Protein AF-A0ABD5IWY5-F1 (afdb_monomer)

Foldseek 3Di:
DDPPDDAPPDPDLVVNLVSLQVQLVVLQVVLVPDPDPVSNVVSPVSSVVSNVVSCVSVVVDPDDDPVLVVLLVVQVVVVVVPPDPDDVPDPPQDAFSPPRDNDPPWDDDPRTTHDPVNVVVVVVVVVVPDD

Sequence (131 aa):
MSNRRKWFTSQDVEGMIEELEEFATEIGNQAGNSKDIENRRFYEGMAVACKLMAMKLKRGLEYIDETFLNCVYENIKALSEEKSQHVFAREIKQRCSFCLQHKEPLVQGPFALICRDCLRFGIKVMRSRNV

pLDDT: mean 75.43, std 15.5, range [32.78, 94.25]

Solvent-accessible surface area (backbone atoms only — not comparable to full-atom values): 7782 Å² total; per-residue (Å²): 133,85,78,80,78,81,75,82,74,53,92,48,72,67,50,40,30,51,46,27,49,52,48,20,51,54,34,37,52,50,19,76,70,43,89,46,68,67,61,19,52,52,26,42,51,51,18,51,52,29,45,52,50,28,38,38,74,70,64,75,43,93,75,78,59,69,67,55,53,51,53,51,50,54,54,52,48,55,59,69,73,49,90,54,93,83,70,97,77,63,89,68,75,62,44,16,69,82,79,69,43,75,49,86,70,60,48,82,54,102,86,45,32,43,24,63,66,62,49,51,48,52,53,51,52,54,64,72,65,59,126

Mean predicted aligned error: 14.19 Å

Structure (mmCIF, N/CA/C/O backbone):
data_AF-A0ABD5IWY5-F1
#
_entry.id   AF-A0ABD5IWY5-F1
#
loop_
_atom_site.group_PDB
_atom_site.id
_atom_site.type_symbol
_atom_site.label_atom_id
_atom_site.label_alt_id
_atom_site.label_comp_id
_atom_site.label_asym_id
_atom_site.label_entity_id
_atom_site.label_seq_id
_atom_site.pdbx_PDB_ins_code
_atom_site.Cartn_x
_atom_site.Cartn_y
_atom_site.Cartn_z
_atom_site.occupancy
_atom_site.B_iso_or_equiv
_atom_site.auth_seq_id
_atom_site.auth_comp_id
_atom_site.auth_asym_id
_atom_site.auth_atom_id
_atom_site.pdbx_PDB_model_num
ATOM 1 N N . MET A 1 1 ? 11.565 17.334 28.014 1.00 32.78 1 MET A N 1
ATOM 2 C CA . MET A 1 1 ? 10.776 16.286 28.700 1.00 32.78 1 MET A CA 1
ATOM 3 C C . MET A 1 1 ? 10.062 15.478 27.628 1.00 32.78 1 MET A C 1
ATOM 5 O O . MET A 1 1 ? 9.191 16.023 26.968 1.00 32.78 1 MET A O 1
ATOM 9 N N . SER A 1 2 ? 10.495 14.242 27.365 1.00 40.97 2 SER A N 1
ATOM 10 C CA . SER A 1 2 ? 9.862 13.390 26.350 1.00 40.97 2 SER A CA 1
ATOM 11 C C . SER A 1 2 ? 8.580 12.805 26.936 1.00 40.97 2 SER A C 1
ATOM 13 O O . SER A 1 2 ? 8.645 11.855 27.714 1.00 40.97 2 SER A O 1
ATOM 15 N N . ASN A 1 3 ? 7.424 13.379 26.600 1.00 47.31 3 ASN A N 1
ATOM 16 C CA . ASN A 1 3 ? 6.145 12.725 26.864 1.00 47.31 3 ASN A CA 1
ATOM 17 C C . ASN A 1 3 ? 6.113 11.447 26.023 1.00 47.31 3 ASN A C 1
ATOM 19 O O . ASN A 1 3 ? 6.049 11.506 24.799 1.00 47.31 3 ASN A O 1
ATOM 23 N N . ARG A 1 4 ? 6.236 10.286 26.673 1.00 59.25 4 ARG A N 1
ATOM 24 C CA . ARG A 1 4 ? 6.171 8.988 26.002 1.00 59.25 4 ARG A CA 1
ATOM 25 C C . ARG A 1 4 ? 4.703 8.744 25.640 1.00 59.25 4 ARG A C 1
ATOM 27 O O . ARG A 1 4 ? 3.931 8.280 26.477 1.00 59.25 4 ARG A O 1
ATOM 34 N N . ARG A 1 5 ? 4.307 9.162 24.435 1.00 72.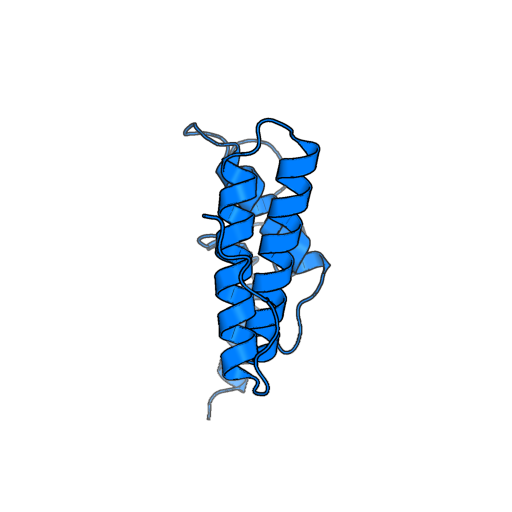75 5 ARG A N 1
ATOM 35 C CA . ARG A 1 5 ? 2.953 8.964 23.907 1.00 72.75 5 ARG A CA 1
ATOM 36 C C . ARG A 1 5 ? 2.680 7.456 23.863 1.00 72.75 5 ARG A C 1
ATOM 38 O O . ARG A 1 5 ? 3.528 6.686 23.414 1.00 72.75 5 ARG A O 1
ATOM 45 N N . LYS A 1 6 ? 1.550 7.029 24.428 1.00 78.75 6 LYS A N 1
ATOM 46 C CA . LYS A 1 6 ? 1.107 5.634 24.348 1.00 78.75 6 LYS A CA 1
ATOM 47 C C . LYS A 1 6 ? 0.382 5.471 23.018 1.00 78.75 6 LYS A C 1
ATOM 49 O O . LYS A 1 6 ? -0.475 6.288 22.710 1.00 78.75 6 LYS A O 1
ATOM 54 N N . TRP A 1 7 ? 0.770 4.462 22.253 1.00 84.00 7 TRP A N 1
ATOM 55 C CA . TRP A 1 7 ? 0.177 4.153 20.958 1.00 84.00 7 TRP A CA 1
ATOM 56 C C . TRP A 1 7 ? -0.856 3.042 21.090 1.00 84.00 7 TRP A C 1
ATOM 58 O O . TRP A 1 7 ? -0.714 2.186 21.967 1.00 84.00 7 TRP A O 1
ATOM 68 N N . PHE A 1 8 ? -1.829 3.037 20.178 1.00 82.69 8 PHE A N 1
ATOM 69 C CA . PHE A 1 8 ? -2.811 1.960 20.028 1.00 82.69 8 PHE A CA 1
ATOM 70 C C . PHE A 1 8 ? -3.685 1.792 21.274 1.00 82.69 8 PHE A C 1
ATOM 72 O O . PHE A 1 8 ? -3.866 0.690 21.791 1.00 82.69 8 PHE A O 1
ATOM 79 N N . THR A 1 9 ? -4.160 2.919 21.801 1.00 86.19 9 THR A N 1
ATOM 80 C CA . THR A 1 9 ? -4.985 2.988 23.010 1.00 86.19 9 THR A CA 1
ATOM 81 C C . THR A 1 9 ? -6.461 3.205 22.713 1.00 86.19 9 THR A C 1
ATOM 83 O O . THR A 1 9 ? -7.292 2.985 23.598 1.00 86.19 9 THR A O 1
ATOM 86 N N . SER A 1 10 ? -6.785 3.607 21.485 1.00 87.88 10 SER A N 1
ATOM 87 C CA . SER A 1 10 ? -8.154 3.813 21.031 1.00 87.88 10 SER A CA 1
ATOM 88 C C . SER A 1 10 ? -8.974 2.526 21.119 1.00 87.88 10 SER A C 1
ATOM 90 O O . SER A 1 10 ? -8.497 1.435 20.807 1.00 87.88 10 SER A O 1
ATOM 92 N N . GLN A 1 11 ? -10.229 2.660 21.554 1.00 87.81 11 GLN A N 1
ATOM 93 C CA . GLN A 1 11 ? -11.167 1.538 21.707 1.00 87.81 11 GLN A CA 1
ATOM 94 C C . GLN A 1 11 ? -12.143 1.401 20.532 1.00 87.81 11 GLN A C 1
ATOM 96 O O . GLN A 1 11 ? -12.897 0.430 20.470 1.00 87.81 11 GLN A O 1
ATOM 101 N N . ASP A 1 12 ? -12.123 2.351 19.600 1.00 88.44 12 ASP A N 1
ATOM 102 C CA . ASP A 1 12 ? -12.930 2.347 18.387 1.00 88.44 12 ASP A CA 1
ATOM 103 C C . ASP A 1 12 ? -12.057 2.384 17.123 1.00 88.44 12 ASP A C 1
ATOM 105 O O . ASP A 1 12 ? -10.851 2.642 17.156 1.00 88.44 12 ASP A O 1
ATOM 109 N N . VAL A 1 13 ? -12.681 2.060 15.988 1.00 86.06 13 VAL A N 1
ATOM 110 C CA . VAL A 1 13 ? -11.987 1.906 14.703 1.00 86.06 13 VAL A CA 1
ATOM 111 C C . VAL A 1 13 ? -11.464 3.245 14.178 1.00 86.06 13 VAL A C 1
ATOM 113 O O . VAL A 1 13 ? -10.395 3.269 13.572 1.00 86.06 13 VAL A O 1
ATOM 116 N N . GLU A 1 14 ? -12.181 4.347 14.411 1.00 89.19 14 GLU A N 1
ATOM 117 C CA . GLU A 1 14 ? -11.791 5.686 13.948 1.00 89.19 14 GLU A CA 1
ATOM 118 C C . GLU A 1 14 ? -10.538 6.172 14.681 1.00 89.19 14 GLU A C 1
ATOM 120 O O . GLU A 1 14 ? -9.548 6.529 14.043 1.00 89.19 14 GLU A O 1
ATOM 125 N N . GLY A 1 15 ? -10.508 6.050 16.005 1.00 89.19 15 GLY A N 1
ATOM 126 C CA . GLY A 1 15 ? -9.339 6.359 16.814 1.00 89.19 15 GLY A CA 1
ATOM 127 C C . GLY A 1 15 ? -8.159 5.432 16.521 1.00 89.19 15 GLY A C 1
ATOM 128 O O . GLY A 1 15 ? -7.015 5.880 16.539 1.00 89.19 15 GLY A O 1
ATOM 129 N N . MET A 1 16 ? -8.390 4.149 16.214 1.00 89.75 16 MET A N 1
ATOM 130 C CA . MET A 1 16 ? -7.310 3.244 15.787 1.00 89.75 16 MET A CA 1
ATOM 131 C C . MET A 1 16 ? -6.702 3.669 14.446 1.00 89.75 16 MET A C 1
ATOM 133 O O . MET A 1 16 ? -5.492 3.561 14.244 1.00 89.75 16 MET A O 1
ATOM 137 N N . ILE A 1 17 ? -7.538 4.131 13.516 1.00 91.44 17 ILE A N 1
ATOM 138 C CA . ILE A 1 17 ? -7.103 4.660 12.225 1.00 91.44 17 ILE A CA 1
ATOM 139 C C . ILE A 1 17 ? -6.240 5.911 12.425 1.00 91.44 17 ILE A C 1
ATOM 141 O O . ILE A 1 17 ? -5.161 5.990 11.839 1.00 91.44 17 ILE A O 1
ATOM 145 N N . GLU A 1 18 ? -6.688 6.859 13.248 1.00 92.56 18 GLU A N 1
ATOM 146 C CA . GLU A 1 18 ? -5.948 8.092 13.541 1.00 92.56 18 GLU A CA 1
ATOM 147 C C . GLU A 1 18 ? -4.597 7.788 14.194 1.00 92.56 18 GLU A C 1
ATOM 149 O O . GLU A 1 18 ? -3.561 8.257 13.718 1.00 92.56 18 GLU A O 1
ATOM 154 N N . GLU A 1 19 ? -4.575 6.920 15.210 1.00 93.06 19 GLU A N 1
ATOM 155 C CA . GLU A 1 19 ? -3.337 6.496 15.869 1.00 93.06 19 GLU A CA 1
ATOM 156 C C . GLU A 1 19 ? -2.367 5.822 14.879 1.00 93.06 19 GLU A C 1
ATOM 158 O O . GLU A 1 19 ? -1.169 6.100 14.903 1.00 93.06 19 GLU A O 1
ATOM 163 N N . LEU A 1 20 ? -2.856 4.980 13.961 1.00 92.88 20 LEU A N 1
ATOM 164 C CA . LEU A 1 20 ? -2.026 4.380 12.908 1.00 92.88 20 LEU A CA 1
ATOM 165 C C . LEU A 1 20 ? -1.467 5.422 11.930 1.00 92.88 20 LEU A C 1
ATOM 167 O O . LEU A 1 20 ? -0.316 5.309 11.501 1.00 92.88 20 LEU A O 1
ATOM 171 N N . GLU A 1 21 ? -2.261 6.424 11.551 1.00 94.06 21 GLU A N 1
ATOM 172 C CA . GLU A 1 21 ? -1.840 7.468 10.616 1.00 94.06 21 GLU A CA 1
ATOM 173 C C . GLU A 1 21 ? -0.830 8.439 11.230 1.00 94.06 21 GLU A C 1
ATOM 175 O O . GLU A 1 21 ? 0.135 8.814 10.549 1.00 94.06 21 GLU A O 1
ATOM 180 N N . GLU A 1 22 ? -1.016 8.812 12.496 1.00 94.25 22 GLU A N 1
ATOM 181 C CA . GLU A 1 22 ? -0.054 9.611 13.251 1.00 94.25 22 GLU A CA 1
ATOM 182 C C . GLU A 1 22 ? 1.243 8.834 13.483 1.00 94.25 22 GLU A C 1
ATOM 184 O O . GLU A 1 22 ? 2.325 9.359 13.208 1.00 94.25 22 GLU A O 1
ATOM 189 N N . PHE A 1 23 ? 1.155 7.567 13.902 1.00 91.56 23 PHE A N 1
ATOM 190 C CA . PHE A 1 23 ? 2.330 6.729 14.136 1.00 91.56 23 PHE A CA 1
ATOM 191 C C . PHE A 1 23 ? 3.150 6.546 12.860 1.00 91.56 23 PHE A C 1
ATOM 193 O O . PHE A 1 23 ? 4.366 6.731 12.877 1.00 91.56 23 PHE A O 1
ATOM 200 N N . ALA A 1 24 ? 2.491 6.274 11.728 1.00 92.69 24 ALA A N 1
ATOM 201 C CA . ALA A 1 24 ? 3.148 6.180 10.427 1.00 92.69 24 ALA A CA 1
ATOM 202 C C . ALA A 1 24 ? 3.901 7.466 10.047 1.00 92.69 24 ALA A C 1
ATOM 204 O O . ALA A 1 24 ? 4.970 7.410 9.439 1.00 92.69 24 ALA A O 1
ATOM 205 N N . THR A 1 25 ? 3.353 8.627 10.409 1.00 93.19 25 THR A N 1
ATOM 206 C CA . THR A 1 25 ? 3.988 9.926 10.156 1.00 93.19 25 THR A CA 1
ATOM 207 C C . THR A 1 25 ? 5.205 10.124 11.059 1.00 93.19 25 THR A C 1
ATOM 209 O O . THR A 1 25 ? 6.263 10.539 10.584 1.00 93.19 25 THR A O 1
ATOM 212 N N . GLU A 1 26 ? 5.095 9.783 12.346 1.00 92.88 26 GLU A N 1
ATOM 213 C CA . GLU A 1 26 ? 6.210 9.877 13.293 1.00 92.88 26 GLU A CA 1
ATOM 214 C C . GLU A 1 26 ? 7.387 8.996 12.862 1.00 92.88 26 GLU A C 1
ATOM 216 O O . GLU A 1 26 ? 8.518 9.476 12.763 1.00 92.88 26 GLU A O 1
ATOM 221 N N . ILE A 1 27 ? 7.132 7.728 12.546 1.00 87.69 27 ILE A N 1
ATOM 222 C CA . ILE A 1 27 ? 8.191 6.789 12.157 1.00 87.69 27 ILE A CA 1
ATOM 223 C C . ILE A 1 27 ? 8.736 7.089 10.755 1.00 87.69 27 ILE A C 1
ATOM 225 O O . ILE A 1 27 ? 9.933 6.939 10.527 1.00 87.69 27 ILE A O 1
ATOM 229 N N . GLY A 1 28 ? 7.921 7.633 9.845 1.00 88.00 28 GLY A N 1
ATOM 230 C CA . GLY A 1 28 ? 8.401 8.174 8.569 1.00 88.00 28 GLY A CA 1
ATOM 231 C C . GLY A 1 28 ? 9.390 9.334 8.753 1.00 88.00 28 GLY A C 1
ATOM 232 O O . GLY A 1 28 ? 10.422 9.392 8.084 1.00 88.00 28 GLY A O 1
ATOM 233 N N . ASN A 1 29 ? 9.147 10.217 9.725 1.00 89.62 29 ASN A N 1
ATOM 234 C CA . ASN A 1 29 ? 10.103 11.269 10.083 1.00 89.62 29 ASN A CA 1
ATOM 235 C C . ASN A 1 29 ? 11.382 10.692 10.717 1.00 89.62 29 ASN A C 1
ATOM 237 O O . ASN A 1 29 ? 12.479 11.189 10.453 1.00 89.62 29 ASN A O 1
ATOM 241 N N . GLN A 1 30 ? 11.275 9.633 11.528 1.00 86.75 30 GLN A N 1
ATOM 242 C CA . GLN A 1 30 ? 12.446 8.928 12.068 1.00 86.75 30 GLN A CA 1
ATOM 243 C C . GLN A 1 30 ? 13.290 8.299 10.951 1.00 86.75 30 GLN A C 1
ATOM 245 O O . GLN A 1 30 ? 14.516 8.421 10.977 1.00 86.75 30 GLN A O 1
ATOM 250 N N . ALA A 1 31 ? 12.655 7.717 9.928 1.00 83.50 31 ALA A N 1
ATOM 251 C CA . ALA A 1 31 ? 13.340 7.213 8.742 1.00 83.50 31 ALA A CA 1
ATOM 252 C C . ALA A 1 31 ? 14.134 8.312 8.017 1.00 83.50 31 ALA A C 1
ATOM 254 O O . ALA A 1 31 ? 15.331 8.144 7.765 1.00 83.50 31 ALA A O 1
ATOM 255 N N . GLY A 1 32 ? 13.499 9.458 7.739 1.00 80.81 32 GLY A N 1
ATOM 256 C CA . GLY A 1 32 ? 14.132 10.589 7.048 1.00 80.81 32 GLY A CA 1
ATOM 257 C C . GLY A 1 32 ? 15.342 11.168 7.791 1.00 80.81 32 GLY A C 1
ATOM 258 O O . GLY A 1 32 ? 16.291 11.636 7.163 1.00 80.81 32 GLY A O 1
ATOM 259 N N . ASN A 1 33 ? 15.345 11.074 9.122 1.00 87.12 33 ASN A N 1
ATOM 260 C CA . ASN A 1 33 ? 16.433 11.546 9.979 1.00 87.12 33 ASN A CA 1
ATOM 261 C C . ASN A 1 33 ? 17.512 10.481 10.260 1.00 87.12 33 ASN A C 1
ATOM 263 O O . ASN A 1 33 ? 18.581 10.816 10.781 1.00 87.12 33 ASN A O 1
ATOM 267 N N . SER A 1 34 ? 17.269 9.207 9.930 1.00 82.44 34 SER A N 1
ATOM 268 C CA . SER A 1 34 ? 18.236 8.133 10.168 1.00 82.44 34 SER A CA 1
ATOM 269 C C . SER A 1 34 ? 19.422 8.238 9.211 1.00 82.44 34 SER A C 1
ATOM 271 O O . SER A 1 34 ? 19.255 8.281 7.990 1.00 82.44 34 SER A O 1
ATOM 273 N N . LYS A 1 35 ? 20.641 8.224 9.760 1.00 86.56 35 LYS A N 1
ATOM 274 C CA . LYS A 1 35 ? 21.891 8.108 8.983 1.00 86.56 35 LYS A CA 1
ATOM 275 C C . LYS A 1 35 ? 22.252 6.659 8.662 1.00 86.56 35 LYS A C 1
ATOM 277 O O . LYS A 1 35 ? 23.024 6.425 7.739 1.00 86.56 35 LYS A O 1
ATOM 282 N N . ASP A 1 36 ? 21.695 5.720 9.418 1.00 88.50 36 ASP A N 1
ATOM 283 C CA . ASP A 1 36 ? 21.872 4.292 9.201 1.00 88.50 36 ASP A CA 1
ATOM 284 C C . ASP A 1 36 ? 20.803 3.759 8.236 1.00 88.50 36 ASP A C 1
ATOM 286 O O . ASP A 1 36 ? 19.611 4.063 8.375 1.00 88.50 36 ASP A O 1
ATOM 290 N N . ILE A 1 37 ? 21.249 2.999 7.234 1.00 78.81 37 ILE A N 1
ATOM 291 C CA . ILE A 1 37 ? 20.403 2.534 6.131 1.00 78.81 37 ILE A CA 1
ATOM 292 C C . ILE A 1 37 ? 19.446 1.421 6.560 1.00 78.81 37 ILE A C 1
ATOM 294 O O . ILE A 1 37 ? 18.327 1.360 6.055 1.00 78.81 37 ILE A O 1
ATOM 298 N N . GLU A 1 38 ? 19.850 0.567 7.500 1.00 74.12 38 GLU A N 1
ATOM 299 C CA . GLU A 1 38 ? 19.017 -0.529 7.996 1.00 74.12 38 GLU A CA 1
ATOM 300 C C . GLU A 1 38 ? 17.880 0.020 8.858 1.00 74.12 38 GLU A C 1
ATOM 302 O O . GLU A 1 38 ? 16.713 -0.284 8.612 1.00 74.12 38 GLU A O 1
ATOM 307 N N . ASN A 1 39 ? 18.198 0.939 9.769 1.00 73.94 39 ASN A N 1
ATOM 308 C CA . ASN A 1 39 ? 17.222 1.674 10.565 1.00 73.94 39 ASN A CA 1
ATOM 309 C C . ASN A 1 39 ? 16.262 2.475 9.685 1.00 73.94 39 ASN A C 1
ATOM 311 O O . ASN A 1 39 ? 15.056 2.456 9.918 1.00 73.94 39 ASN A O 1
ATOM 315 N N . ARG A 1 40 ? 16.769 3.149 8.644 1.00 80.44 40 ARG A N 1
ATOM 316 C CA . ARG A 1 40 ? 15.913 3.875 7.696 1.00 80.44 40 ARG A CA 1
ATOM 317 C C . ARG A 1 40 ? 14.893 2.935 7.055 1.00 80.44 40 ARG A C 1
ATOM 319 O O . ARG A 1 40 ? 13.702 3.215 7.120 1.00 80.44 40 ARG A O 1
ATOM 326 N N . ARG A 1 41 ? 15.351 1.805 6.507 1.00 76.69 41 ARG A N 1
ATOM 327 C CA . ARG A 1 41 ? 14.484 0.806 5.859 1.00 76.69 41 ARG A CA 1
ATOM 328 C C . ARG A 1 41 ? 13.468 0.205 6.820 1.00 76.69 41 ARG A C 1
ATOM 330 O O . ARG A 1 41 ? 12.314 0.016 6.448 1.00 76.69 41 ARG A O 1
ATOM 337 N N . PHE A 1 42 ? 13.883 -0.081 8.051 1.00 79.56 42 PHE A N 1
ATOM 338 C CA . PHE A 1 42 ? 12.992 -0.586 9.088 1.00 79.56 42 PHE A CA 1
ATOM 339 C C . PHE A 1 42 ? 11.846 0.398 9.368 1.00 79.56 42 PHE A C 1
ATOM 341 O O . PHE A 1 42 ? 10.675 0.020 9.316 1.00 79.56 42 PHE A O 1
ATOM 348 N N . TYR A 1 43 ? 12.168 1.674 9.593 1.00 78.88 43 TYR A N 1
ATOM 349 C CA . TYR A 1 43 ? 11.164 2.703 9.863 1.00 78.88 43 TYR A CA 1
ATOM 350 C C . TYR A 1 43 ? 10.277 3.008 8.645 1.00 78.88 43 TYR A C 1
ATOM 352 O O . TYR A 1 43 ? 9.072 3.190 8.812 1.00 78.88 43 TYR A O 1
ATOM 360 N N . GLU A 1 44 ? 10.828 2.998 7.426 1.00 83.19 44 GLU A N 1
ATOM 361 C CA . GLU A 1 44 ? 10.053 3.108 6.179 1.00 83.19 44 GLU A CA 1
ATOM 362 C C . GLU A 1 44 ? 9.047 1.963 6.043 1.00 83.19 44 GLU A C 1
ATOM 364 O O . GLU A 1 44 ? 7.862 2.205 5.810 1.00 83.19 44 GLU A O 1
ATOM 369 N N . GLY A 1 45 ? 9.494 0.719 6.238 1.00 77.12 45 GLY A N 1
ATOM 370 C CA . GLY A 1 45 ? 8.625 -0.455 6.173 1.00 77.12 45 GLY A CA 1
ATOM 371 C C . GLY A 1 45 ? 7.494 -0.387 7.198 1.00 77.12 45 GLY A C 1
ATOM 372 O O . GLY A 1 45 ? 6.341 -0.681 6.879 1.00 77.12 45 GLY A O 1
ATOM 373 N N . MET A 1 46 ? 7.799 0.080 8.409 1.00 81.06 46 MET A N 1
ATOM 374 C CA . MET A 1 46 ? 6.805 0.244 9.465 1.00 81.06 46 MET A CA 1
ATOM 375 C C . MET A 1 46 ? 5.798 1.360 9.139 1.00 81.06 46 MET A C 1
ATOM 377 O O . MET A 1 46 ? 4.596 1.160 9.315 1.00 81.06 46 MET A O 1
ATOM 381 N N . ALA A 1 47 ? 6.248 2.489 8.574 1.00 86.88 47 ALA A N 1
ATOM 382 C CA . ALA A 1 47 ? 5.367 3.565 8.103 1.00 86.88 47 ALA A CA 1
ATOM 383 C C . ALA A 1 47 ? 4.381 3.066 7.039 1.00 86.88 47 ALA A C 1
ATOM 385 O O . ALA A 1 47 ? 3.176 3.323 7.128 1.00 86.88 47 ALA A O 1
ATOM 386 N N . VAL A 1 48 ? 4.883 2.313 6.057 1.00 86.31 48 VAL A N 1
ATOM 387 C CA . VAL A 1 48 ? 4.073 1.731 4.980 1.00 86.31 48 VAL A CA 1
ATOM 388 C C . VAL A 1 48 ? 3.049 0.744 5.542 1.00 86.31 48 VAL A C 1
ATOM 390 O O . VAL A 1 48 ? 1.864 0.850 5.219 1.00 86.31 48 VAL A O 1
ATOM 393 N N . ALA A 1 49 ? 3.464 -0.168 6.425 1.00 83.31 49 ALA A N 1
ATOM 394 C CA . ALA A 1 49 ? 2.567 -1.145 7.041 1.00 83.31 49 ALA A CA 1
ATOM 395 C C . ALA A 1 49 ? 1.421 -0.472 7.816 1.00 83.31 49 ALA A C 1
ATOM 397 O O . ALA A 1 49 ? 0.258 -0.849 7.658 1.00 83.31 49 ALA A O 1
ATOM 398 N N . CYS A 1 50 ? 1.720 0.567 8.600 1.00 84.38 50 CYS A N 1
ATOM 399 C CA . CYS A 1 50 ? 0.711 1.309 9.353 1.00 84.38 50 CYS A CA 1
ATOM 400 C C . CYS A 1 50 ? -0.282 2.042 8.443 1.00 84.38 50 CYS A C 1
ATOM 402 O O . CYS A 1 50 ? -1.488 1.972 8.687 1.00 84.38 50 CYS A O 1
ATOM 404 N N . LYS A 1 51 ? 0.180 2.668 7.350 1.00 89.00 51 LYS A N 1
ATOM 405 C CA . LYS A 1 51 ? -0.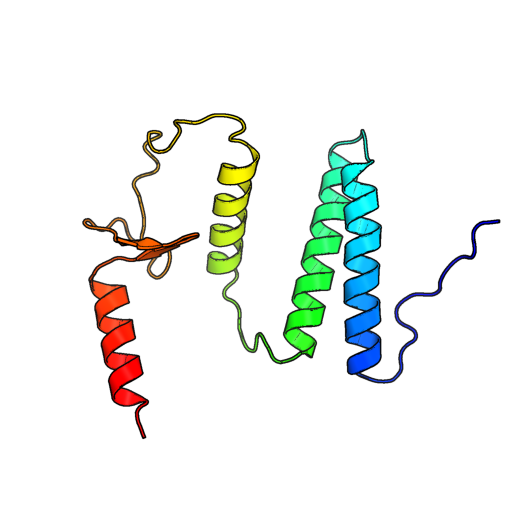716 3.290 6.357 1.00 89.00 51 LYS A CA 1
ATOM 406 C C . LYS A 1 51 ? -1.615 2.262 5.671 1.00 89.00 51 LYS A C 1
ATOM 408 O O . LYS A 1 51 ? -2.812 2.506 5.542 1.00 89.00 51 LYS A O 1
ATOM 413 N N . LEU A 1 52 ? -1.084 1.100 5.290 1.00 85.56 52 LEU A N 1
ATOM 414 C CA . LEU A 1 52 ? -1.885 0.028 4.685 1.00 85.56 52 LEU A CA 1
ATOM 415 C C . LEU A 1 52 ? -2.937 -0.522 5.656 1.00 85.56 52 LEU A C 1
ATOM 417 O O . LEU A 1 52 ? -4.085 -0.732 5.260 1.00 85.56 52 LEU A O 1
ATOM 421 N N . MET A 1 53 ? -2.587 -0.703 6.933 1.00 82.94 53 MET A N 1
ATOM 422 C CA . MET A 1 53 ? -3.548 -1.107 7.963 1.00 82.94 53 MET A CA 1
ATOM 423 C C . MET A 1 53 ? -4.640 -0.056 8.177 1.00 82.94 53 MET A C 1
ATOM 425 O O . MET A 1 53 ? -5.816 -0.417 8.204 1.00 82.94 53 MET A O 1
ATOM 429 N N . ALA A 1 54 ? -4.287 1.230 8.250 1.00 89.38 54 ALA A N 1
ATOM 430 C CA . ALA A 1 54 ? -5.264 2.313 8.358 1.00 89.38 54 ALA A CA 1
ATOM 431 C C . ALA A 1 54 ? -6.230 2.320 7.161 1.00 89.38 54 ALA A C 1
ATOM 433 O O . ALA A 1 54 ? -7.443 2.401 7.338 1.00 89.38 54 ALA A O 1
ATOM 434 N N . MET A 1 55 ? -5.721 2.151 5.936 1.00 85.81 55 MET A N 1
ATOM 435 C CA . MET A 1 55 ? -6.564 2.070 4.738 1.00 85.81 55 MET A CA 1
ATOM 436 C C . MET A 1 55 ? -7.480 0.837 4.732 1.00 85.81 55 MET A C 1
ATOM 438 O O . MET A 1 55 ? -8.633 0.932 4.304 1.00 85.81 55 MET A O 1
ATOM 442 N N . LYS A 1 56 ? -6.998 -0.310 5.227 1.00 82.62 56 LYS A N 1
ATOM 443 C CA . LYS A 1 56 ? -7.812 -1.523 5.389 1.00 82.62 56 LYS A CA 1
ATOM 444 C C . LYS A 1 56 ? -8.949 -1.298 6.388 1.00 82.62 56 LYS A C 1
ATOM 446 O O . LYS A 1 56 ? -10.089 -1.656 6.103 1.00 82.62 56 LYS A O 1
ATOM 451 N N . LEU A 1 57 ? -8.662 -0.666 7.527 1.00 84.31 57 LEU A N 1
ATOM 452 C CA . LEU A 1 57 ? -9.662 -0.334 8.549 1.00 84.31 57 LEU A CA 1
ATOM 453 C C . LEU A 1 57 ? -10.687 0.697 8.055 1.00 84.31 57 LEU A C 1
ATOM 455 O O . LEU A 1 57 ? -11.875 0.538 8.326 1.00 84.31 57 LEU A O 1
ATOM 459 N N . LYS A 1 58 ? -10.269 1.667 7.226 1.00 85.94 58 LYS A N 1
ATOM 460 C CA . LYS A 1 58 ? -11.164 2.596 6.503 1.00 85.94 58 LYS A CA 1
ATOM 461 C C . LYS A 1 58 ? -12.092 1.896 5.492 1.00 85.94 58 LYS A C 1
ATOM 463 O O . LYS A 1 58 ? -12.847 2.571 4.800 1.00 85.94 58 LYS A O 1
ATOM 468 N N . ARG A 1 59 ? -12.019 0.562 5.355 1.00 74.69 59 ARG A N 1
ATOM 469 C CA . ARG A 1 59 ? -12.672 -0.244 4.305 1.00 74.69 59 ARG A CA 1
ATOM 470 C C . ARG A 1 59 ? -12.344 0.225 2.883 1.00 74.69 59 ARG A C 1
ATOM 472 O O . ARG A 1 59 ? -13.040 -0.127 1.938 1.00 74.69 59 ARG A O 1
ATOM 479 N N . GLY A 1 60 ? -11.264 0.989 2.714 1.00 61.25 60 GLY A N 1
ATOM 480 C CA . GLY A 1 60 ? -10.808 1.463 1.407 1.00 61.25 60 GLY A CA 1
ATOM 481 C C . GLY A 1 60 ? -10.094 0.381 0.594 1.00 61.25 60 GLY A C 1
ATOM 482 O O . GLY A 1 60 ? -9.817 0.592 -0.583 1.00 61.25 60 GLY A O 1
ATOM 483 N N . LEU A 1 61 ? -9.779 -0.761 1.220 1.00 62.44 61 LEU A N 1
ATOM 484 C CA . LEU A 1 61 ? -9.029 -1.876 0.643 1.00 62.44 61 LEU A CA 1
ATOM 485 C C . LEU A 1 61 ? -9.578 -3.212 1.177 1.00 62.44 61 LEU A C 1
ATOM 487 O O . LEU A 1 61 ? -9.137 -3.697 2.218 1.00 62.44 61 LEU A O 1
ATOM 491 N N . GLU A 1 62 ? -10.541 -3.811 0.471 1.00 66.81 62 GLU A N 1
ATOM 492 C CA . GLU A 1 62 ? -11.037 -5.166 0.785 1.00 66.81 62 GLU A CA 1
ATOM 493 C C . GLU A 1 62 ? -10.037 -6.256 0.364 1.00 66.81 62 GLU A C 1
ATOM 495 O O . GLU A 1 62 ? -9.916 -7.285 1.028 1.00 66.81 62 GLU A O 1
ATOM 500 N N . TYR A 1 63 ? -9.278 -6.010 -0.709 1.00 67.81 63 TYR A N 1
ATOM 501 C CA . TYR A 1 63 ? -8.241 -6.904 -1.219 1.00 67.81 63 TYR A CA 1
ATOM 502 C C . TYR A 1 63 ? -7.147 -6.112 -1.949 1.00 67.81 63 TYR A C 1
ATOM 504 O O . TYR A 1 63 ? -7.448 -5.246 -2.772 1.00 67.81 63 TYR A O 1
ATOM 512 N N . ILE A 1 64 ? -5.881 -6.430 -1.668 1.00 67.38 64 ILE A N 1
ATOM 513 C CA . ILE A 1 64 ? -4.717 -5.989 -2.447 1.00 67.38 64 ILE A CA 1
ATOM 514 C C . ILE A 1 64 ? -3.903 -7.230 -2.773 1.00 67.38 64 ILE A C 1
ATOM 516 O O . ILE A 1 64 ? -3.511 -7.964 -1.867 1.00 67.38 64 ILE A O 1
ATOM 520 N N . ASP A 1 65 ? -3.636 -7.440 -4.055 1.00 72.19 65 ASP A N 1
ATOM 521 C CA . ASP A 1 65 ? -2.687 -8.454 -4.493 1.00 72.19 65 ASP A CA 1
ATOM 522 C C . ASP A 1 65 ? -1.248 -8.026 -4.148 1.00 72.19 65 ASP A C 1
ATOM 524 O O . ASP A 1 65 ? -0.828 -6.904 -4.445 1.00 72.19 65 ASP A O 1
ATOM 528 N N . GLU A 1 66 ? -0.483 -8.920 -3.521 1.00 66.06 66 GLU A N 1
ATOM 529 C CA . GLU A 1 66 ? 0.890 -8.647 -3.073 1.00 66.06 66 GLU A CA 1
ATOM 530 C C . GLU A 1 66 ? 1.830 -8.328 -4.248 1.00 66.06 66 GLU A C 1
ATOM 532 O O . GLU A 1 66 ? 2.706 -7.467 -4.141 1.00 66.06 66 GLU A O 1
ATOM 537 N N . THR A 1 67 ? 1.603 -8.946 -5.413 1.00 70.94 67 THR A N 1
ATOM 538 C CA . THR A 1 67 ? 2.388 -8.680 -6.628 1.00 70.94 67 THR A CA 1
ATOM 539 C C . THR A 1 67 ? 2.131 -7.269 -7.144 1.00 70.94 67 THR A C 1
ATOM 541 O O . THR A 1 67 ? 3.073 -6.564 -7.508 1.00 70.94 67 THR A O 1
ATOM 544 N N . PHE A 1 68 ? 0.872 -6.822 -7.137 1.00 70.19 68 PHE A N 1
ATOM 545 C CA . PHE A 1 68 ? 0.516 -5.447 -7.486 1.00 70.19 68 PHE A CA 1
ATOM 546 C C . PHE A 1 68 ? 1.177 -4.435 -6.544 1.00 70.19 68 PHE A C 1
ATOM 548 O O . PHE A 1 68 ? 1.747 -3.449 -7.015 1.00 70.19 68 PHE A O 1
ATOM 555 N N . LEU A 1 69 ? 1.158 -4.693 -5.232 1.00 72.88 69 LEU A N 1
ATOM 556 C CA . LEU A 1 69 ? 1.796 -3.818 -4.247 1.00 72.88 69 LEU A CA 1
ATOM 557 C C . LEU A 1 69 ? 3.309 -3.702 -4.488 1.00 72.88 69 LEU A C 1
ATOM 559 O O . LEU A 1 69 ? 3.839 -2.590 -4.515 1.00 72.88 69 LEU A O 1
ATOM 563 N N . ASN A 1 70 ? 3.982 -4.825 -4.753 1.00 69.00 70 ASN A N 1
ATOM 564 C CA . ASN A 1 70 ? 5.403 -4.843 -5.104 1.00 69.00 70 ASN A CA 1
ATOM 565 C C . ASN A 1 70 ? 5.689 -4.050 -6.389 1.00 69.00 70 ASN A C 1
ATOM 567 O O . ASN A 1 70 ? 6.638 -3.271 -6.435 1.00 69.00 70 ASN A O 1
ATOM 571 N N . CYS A 1 71 ? 4.848 -4.174 -7.422 1.00 69.00 71 CYS A N 1
ATOM 572 C CA . CYS A 1 71 ? 4.992 -3.380 -8.646 1.00 69.00 71 CYS A CA 1
ATOM 573 C C . CYS A 1 71 ? 4.841 -1.872 -8.398 1.00 69.00 71 CYS A C 1
ATOM 575 O O . CYS A 1 71 ? 5.600 -1.083 -8.960 1.00 69.00 71 CYS A O 1
ATOM 577 N N . VAL A 1 72 ? 3.877 -1.459 -7.572 1.00 72.38 72 VAL A N 1
ATOM 578 C CA . VAL A 1 72 ? 3.698 -0.044 -7.210 1.00 72.38 72 VAL A CA 1
ATOM 579 C C . VAL A 1 72 ? 4.916 0.473 -6.444 1.00 72.38 72 VAL A C 1
ATOM 581 O O . VAL A 1 72 ? 5.406 1.558 -6.755 1.00 72.38 72 VAL A O 1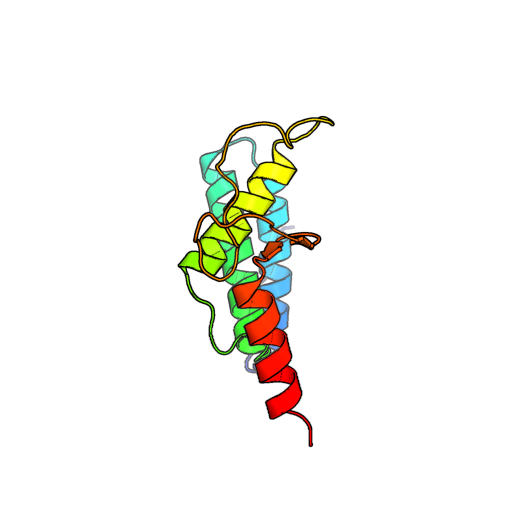
ATOM 584 N N . TYR A 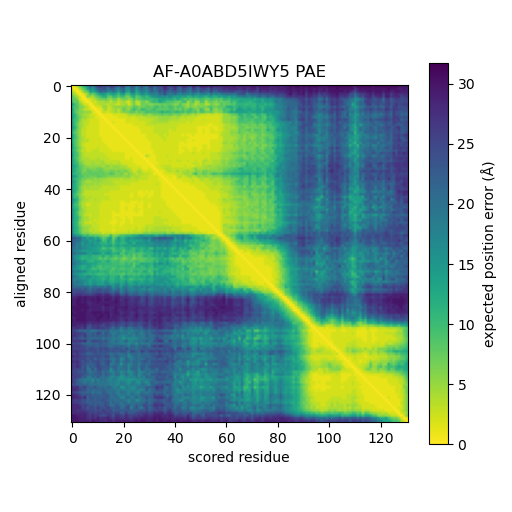1 73 ? 5.440 -0.307 -5.497 1.00 70.62 73 TYR A N 1
ATOM 585 C CA . TYR A 1 73 ? 6.628 0.063 -4.728 1.00 70.62 73 TYR A CA 1
ATOM 586 C C . TYR A 1 73 ? 7.8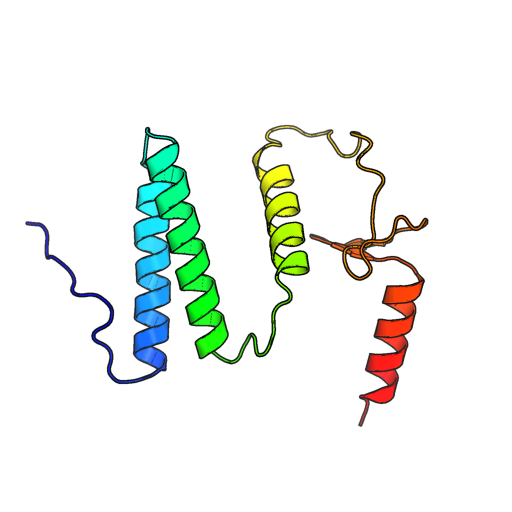65 0.259 -5.617 1.00 70.62 73 TYR A C 1
ATOM 588 O O . TYR A 1 73 ? 8.500 1.311 -5.550 1.00 70.62 73 TYR A O 1
ATOM 596 N N . GLU A 1 74 ? 8.169 -0.692 -6.506 1.00 68.94 74 GLU A N 1
ATOM 597 C CA . GLU A 1 74 ? 9.309 -0.578 -7.428 1.00 68.94 74 GLU A CA 1
ATOM 598 C C . GLU A 1 74 ? 9.172 0.621 -8.384 1.00 68.94 74 GLU A C 1
ATOM 600 O O . GLU A 1 74 ? 10.153 1.318 -8.645 1.00 68.94 74 GLU A O 1
ATOM 605 N N . ASN A 1 75 ? 7.954 0.935 -8.845 1.00 67.75 75 ASN A N 1
ATOM 606 C CA . ASN A 1 75 ? 7.707 2.127 -9.664 1.00 67.75 75 ASN A CA 1
ATOM 607 C C . ASN A 1 75 ? 7.958 3.429 -8.886 1.00 67.75 75 ASN A C 1
ATOM 609 O O . ASN A 1 75 ? 8.560 4.356 -9.422 1.00 67.75 75 ASN A O 1
ATOM 613 N N . ILE A 1 76 ? 7.520 3.517 -7.626 1.00 67.69 76 ILE A N 1
ATOM 614 C CA . ILE A 1 76 ? 7.764 4.694 -6.774 1.00 67.69 76 ILE A CA 1
ATOM 615 C C . ILE A 1 76 ? 9.259 4.846 -6.480 1.00 67.69 76 ILE A C 1
ATOM 617 O O . ILE A 1 76 ? 9.793 5.954 -6.526 1.00 67.69 76 ILE A O 1
ATOM 621 N N . LYS A 1 77 ? 9.954 3.737 -6.218 1.00 62.03 77 LYS A N 1
ATOM 622 C CA . LYS A 1 77 ? 11.400 3.729 -5.995 1.00 62.03 77 LYS A CA 1
ATOM 623 C C . LYS A 1 77 ? 12.160 4.265 -7.209 1.00 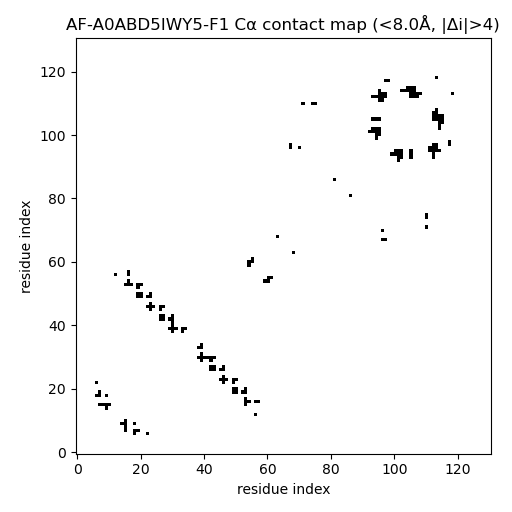62.03 77 LYS A C 1
ATOM 625 O O . LYS A 1 77 ? 13.004 5.143 -7.031 1.00 62.03 77 LYS A O 1
ATOM 630 N N . ALA A 1 78 ? 11.805 3.828 -8.419 1.00 63.59 78 ALA A N 1
ATOM 631 C CA . ALA A 1 78 ? 12.386 4.351 -9.657 1.00 63.59 78 ALA A CA 1
ATOM 632 C C . ALA A 1 78 ? 12.227 5.881 -9.775 1.00 63.59 78 ALA A C 1
ATOM 634 O O . ALA A 1 78 ? 13.175 6.571 -10.138 1.00 63.59 78 ALA A O 1
ATOM 635 N N . LEU A 1 79 ? 11.078 6.433 -9.361 1.00 59.06 79 LEU A N 1
ATOM 636 C CA . LEU A 1 79 ? 10.854 7.886 -9.329 1.00 59.06 79 LEU A CA 1
ATOM 637 C C . LEU A 1 79 ? 11.721 8.610 -8.283 1.00 59.06 79 LEU A C 1
ATOM 639 O O . LEU A 1 79 ? 12.095 9.761 -8.486 1.00 59.06 79 LEU A O 1
ATOM 643 N N . SER A 1 80 ? 12.028 7.963 -7.154 1.00 56.84 80 SER A N 1
ATOM 644 C CA . SER A 1 80 ? 12.824 8.554 -6.066 1.00 56.84 80 SER A CA 1
ATOM 645 C C . SER A 1 80 ? 14.334 8.545 -6.328 1.00 56.84 80 SER A C 1
ATOM 647 O O . SER A 1 80 ? 15.056 9.417 -5.842 1.00 56.84 80 SER A O 1
ATOM 649 N N . GLU A 1 81 ? 14.810 7.581 -7.118 1.00 53.25 81 GLU A N 1
ATOM 650 C CA . GLU A 1 81 ? 16.209 7.476 -7.542 1.00 53.25 81 GLU A CA 1
ATOM 651 C C . GLU A 1 81 ? 16.522 8.436 -8.713 1.00 53.25 81 GLU A C 1
ATOM 653 O O . GLU A 1 81 ? 17.679 8.804 -8.926 1.00 53.25 81 GLU A O 1
ATOM 658 N N . GLU A 1 82 ? 15.497 8.955 -9.399 1.00 47.53 82 GLU A N 1
ATOM 659 C CA . GLU A 1 82 ? 15.605 9.978 -10.444 1.00 47.53 82 GLU A CA 1
ATOM 660 C C . GLU A 1 82 ? 15.531 11.414 -9.887 1.00 47.53 82 GLU A C 1
ATOM 662 O O . GLU A 1 82 ? 14.628 12.198 -10.179 1.00 47.53 82 GLU A O 1
ATOM 667 N N . LYS A 1 83 ? 16.588 11.855 -9.193 1.00 46.00 83 LYS A N 1
ATOM 668 C CA . LYS A 1 83 ? 17.027 13.256 -9.354 1.00 46.00 83 LYS A CA 1
ATOM 669 C C . LYS A 1 83 ? 17.751 13.383 -10.694 1.00 46.00 83 LYS A C 1
ATOM 671 O O . LYS A 1 83 ? 18.963 13.558 -10.699 1.00 46.00 83 LYS A O 1
ATOM 676 N N . SER A 1 84 ? 17.055 13.252 -11.819 1.00 41.56 84 SER A N 1
ATOM 677 C CA . SER A 1 84 ? 17.465 13.788 -13.125 1.00 41.56 84 SER A CA 1
ATOM 678 C C . SER A 1 84 ? 16.459 13.377 -14.185 1.00 41.56 84 SER A C 1
ATOM 680 O O . SER A 1 84 ? 16.144 12.206 -14.353 1.00 41.56 84 SER A O 1
ATOM 682 N N . GLN A 1 85 ? 16.009 14.374 -14.934 1.00 46.72 85 GLN A N 1
ATOM 683 C CA . GLN A 1 85 ? 15.434 14.223 -16.262 1.00 46.72 85 GLN A CA 1
ATOM 684 C C . GLN A 1 85 ? 16.211 13.140 -17.049 1.00 46.72 85 GLN A C 1
ATOM 686 O O . GLN A 1 85 ? 17.437 13.203 -17.078 1.00 46.72 85 GLN A O 1
ATOM 691 N N . HIS A 1 86 ? 15.501 12.204 -17.698 1.00 41.28 86 HIS A N 1
ATOM 692 C CA . HIS A 1 86 ? 15.997 11.184 -18.653 1.00 41.28 86 HIS A CA 1
ATOM 693 C C . HIS A 1 86 ? 16.262 9.731 -18.187 1.00 41.28 86 HIS A C 1
ATOM 695 O O . HIS A 1 86 ? 17.281 9.164 -18.577 1.00 41.28 86 HIS A O 1
ATOM 701 N N . VAL A 1 87 ? 15.320 9.027 -17.537 1.00 40.44 87 VAL A N 1
ATOM 702 C CA . VAL A 1 87 ? 15.353 7.538 -17.560 1.00 40.44 87 VAL A CA 1
ATOM 703 C C . VAL A 1 87 ? 14.015 6.882 -17.939 1.00 40.44 87 VAL A C 1
ATOM 705 O O . VAL A 1 87 ? 13.682 5.786 -17.513 1.00 40.44 87 VAL A O 1
ATOM 708 N N . PHE A 1 88 ? 13.321 7.432 -18.941 1.00 42.97 88 PHE A N 1
ATOM 709 C CA . PHE A 1 88 ? 12.430 6.620 -19.799 1.00 42.97 88 PHE A CA 1
ATOM 710 C C . PHE A 1 88 ? 13.208 5.761 -20.827 1.00 42.97 88 PHE A C 1
ATOM 712 O O . PHE A 1 88 ? 12.668 5.385 -21.865 1.00 42.97 88 PHE A O 1
ATOM 719 N N . ALA A 1 89 ? 14.487 5.460 -20.568 1.00 42.09 89 ALA A N 1
ATOM 720 C CA . ALA A 1 89 ? 15.399 4.823 -21.522 1.00 42.09 89 ALA A CA 1
ATOM 721 C C . ALA A 1 89 ? 16.343 3.781 -20.887 1.00 42.09 89 ALA A C 1
ATOM 723 O O . ALA A 1 89 ? 17.474 3.607 -21.336 1.00 42.09 89 ALA 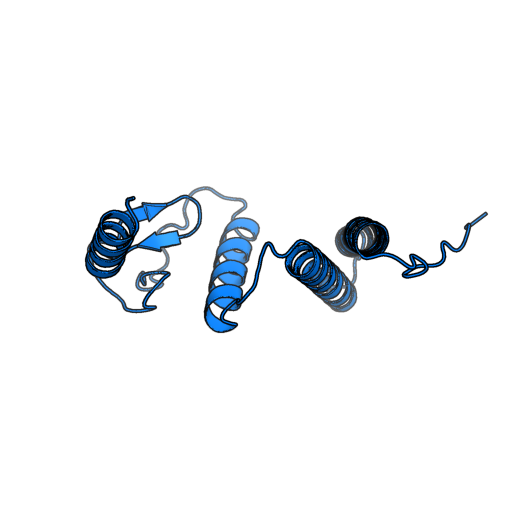A O 1
ATOM 724 N N . ARG A 1 90 ? 15.897 3.054 -19.856 1.00 38.69 90 ARG A N 1
ATOM 725 C CA . ARG A 1 90 ? 16.461 1.724 -19.577 1.00 38.69 90 ARG A CA 1
ATOM 726 C C . ARG A 1 90 ? 15.431 0.679 -19.952 1.00 38.69 90 ARG A C 1
ATOM 728 O O . ARG A 1 90 ? 14.279 0.778 -19.551 1.00 38.69 90 ARG A O 1
ATOM 735 N N . GLU A 1 91 ? 15.875 -0.297 -20.735 1.00 43.06 91 GLU A N 1
ATOM 736 C CA . GLU A 1 91 ? 15.141 -1.417 -21.331 1.00 43.06 91 GLU A CA 1
ATOM 737 C C . GLU A 1 91 ? 14.529 -2.383 -20.294 1.00 43.06 91 GLU A C 1
ATOM 739 O O . GLU A 1 91 ? 14.639 -3.605 -20.400 1.00 43.06 91 GLU A O 1
ATOM 744 N N . ILE A 1 92 ? 13.835 -1.873 -19.279 1.00 47.25 92 ILE A N 1
ATOM 745 C CA . ILE A 1 92 ? 12.805 -2.651 -18.608 1.00 47.25 92 ILE A CA 1
ATOM 746 C C . ILE A 1 92 ? 11.716 -2.774 -19.660 1.00 47.25 92 ILE A C 1
ATOM 748 O O . ILE 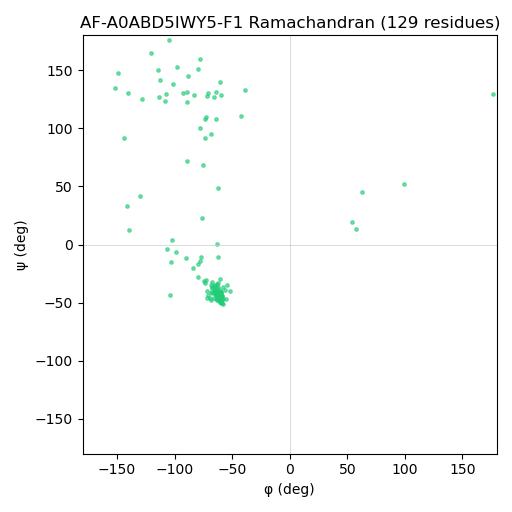A 1 92 ? 10.940 -1.839 -19.852 1.00 47.25 92 ILE A O 1
ATOM 752 N N . LYS A 1 93 ? 11.727 -3.883 -20.413 1.00 58.78 93 LYS A N 1
ATOM 753 C CA . LYS A 1 93 ? 10.688 -4.199 -21.398 1.00 58.78 93 LYS A CA 1
ATOM 754 C C . LYS A 1 93 ? 9.351 -3.857 -20.750 1.00 58.78 93 LYS A C 1
ATOM 756 O O . LYS A 1 93 ? 8.975 -4.480 -19.754 1.00 58.78 93 LYS A O 1
ATOM 761 N N . GLN A 1 94 ? 8.700 -2.809 -21.239 1.00 71.62 94 GLN A N 1
ATOM 762 C CA . GLN A 1 94 ? 7.587 -2.228 -20.513 1.00 71.62 94 GLN A CA 1
ATOM 763 C C . GLN A 1 94 ? 6.465 -3.273 -20.429 1.00 71.62 94 GLN A C 1
ATOM 765 O O . GLN A 1 94 ? 6.134 -3.944 -21.413 1.00 71.62 94 GLN A O 1
ATOM 770 N N . ARG A 1 95 ? 5.916 -3.477 -19.229 1.00 80.31 95 ARG A N 1
ATOM 771 C CA . ARG A 1 95 ? 4.829 -4.431 -18.970 1.00 80.31 95 ARG A CA 1
ATOM 772 C C . ARG A 1 95 ? 3.585 -3.676 -18.559 1.00 80.31 95 ARG A C 1
ATOM 774 O O . ARG A 1 95 ? 3.657 -2.633 -17.918 1.00 80.31 95 ARG A O 1
ATOM 781 N N . CYS A 1 96 ? 2.430 -4.242 -18.874 1.00 83.94 96 CYS A N 1
ATOM 782 C CA . CYS A 1 96 ? 1.183 -3.732 -18.337 1.00 83.94 96 CYS A CA 1
ATOM 783 C C . CYS A 1 96 ? 1.133 -3.944 -16.817 1.00 83.94 96 CYS A C 1
ATOM 785 O O . CYS A 1 96 ? 1.225 -5.079 -16.364 1.00 83.94 96 CYS A O 1
ATOM 787 N N . SER A 1 97 ? 0.878 -2.891 -16.043 1.00 80.44 97 SER A N 1
ATOM 788 C CA . SER A 1 97 ? 0.744 -2.928 -14.579 1.00 80.44 97 SER A CA 1
ATOM 789 C C . SER A 1 97 ? -0.426 -3.785 -14.073 1.00 80.44 97 SER A C 1
ATOM 791 O O . SER A 1 97 ? -0.519 -4.031 -12.880 1.00 80.44 97 SER A O 1
ATOM 793 N N . PHE A 1 98 ? -1.323 -4.230 -14.963 1.00 81.25 98 PHE A N 1
ATOM 794 C CA . PHE A 1 98 ? -2.524 -4.997 -14.611 1.00 81.25 98 PHE A CA 1
ATOM 795 C C . PHE A 1 98 ? -2.406 -6.489 -14.929 1.00 81.25 98 PHE A C 1
ATOM 797 O O . PHE A 1 98 ? -2.827 -7.315 -14.132 1.00 81.25 98 PHE A O 1
ATOM 804 N N . CYS A 1 99 ? -1.863 -6.854 -16.096 1.00 85.25 99 CYS A N 1
ATOM 805 C CA . CYS A 1 99 ? -1.684 -8.265 -16.471 1.00 85.25 99 CYS A CA 1
ATOM 806 C C . CYS A 1 99 ? -0.230 -8.741 -16.402 1.00 85.25 99 CYS A C 1
ATOM 808 O O . CYS A 1 99 ? 0.039 -9.911 -16.671 1.00 85.25 99 CYS A O 1
ATOM 810 N N . LEU A 1 100 ? 0.705 -7.833 -16.099 1.00 77.38 100 LEU A N 1
ATOM 811 C CA . LEU A 1 100 ? 2.149 -8.067 -15.996 1.00 77.38 100 LEU A CA 1
ATOM 812 C C . LEU A 1 100 ? 2.792 -8.633 -17.274 1.00 77.38 100 LEU A C 1
ATOM 814 O O . LEU A 1 100 ? 3.940 -9.070 -17.262 1.00 77.38 100 LEU A O 1
ATOM 818 N N . GLN A 1 101 ? 2.074 -8.596 -18.398 1.00 82.62 101 GLN A N 1
ATOM 819 C CA . GLN A 1 101 ? 2.570 -9.032 -19.698 1.00 82.62 101 GLN A CA 1
ATOM 820 C C . GLN A 1 101 ? 3.268 -7.883 -20.425 1.00 82.62 101 GLN A C 1
ATOM 822 O O . GLN A 1 101 ? 2.825 -6.732 -20.364 1.00 82.62 101 GLN A O 1
ATOM 827 N N . HIS A 1 102 ? 4.315 -8.216 -21.178 1.00 84.06 102 HIS A N 1
ATOM 828 C CA . HIS A 1 102 ? 4.907 -7.316 -22.165 1.00 84.06 102 HIS A CA 1
ATOM 829 C C . HIS A 1 102 ? 3.967 -7.223 -23.362 1.00 84.06 102 HIS A C 1
ATOM 831 O O . HIS A 1 102 ? 3.780 -8.203 -24.083 1.00 84.06 102 HIS A O 1
ATOM 837 N N . LYS A 1 103 ? 3.329 -6.073 -23.548 1.00 80.19 103 LYS A N 1
ATOM 838 C CA . LYS A 1 103 ? 2.375 -5.856 -24.636 1.00 80.19 103 LYS A CA 1
ATOM 839 C C . LYS A 1 103 ? 2.573 -4.458 -25.171 1.00 80.19 103 LYS A C 1
ATOM 841 O O . LYS A 1 103 ? 2.535 -3.527 -24.385 1.00 80.19 103 LYS A O 1
ATOM 846 N N . GLU A 1 104 ? 2.696 -4.311 -26.480 1.00 80.62 104 GLU A N 1
ATOM 847 C CA . GLU A 1 104 ? 2.706 -3.004 -27.132 1.00 80.62 104 GLU A CA 1
ATOM 848 C C . GLU A 1 104 ? 1.445 -2.837 -27.997 1.00 80.62 104 GLU A C 1
ATOM 850 O O . GLU A 1 104 ? 0.990 -3.807 -28.612 1.00 80.62 104 GLU A O 1
ATOM 855 N N . PRO A 1 105 ? 0.836 -1.638 -28.045 1.00 83.94 105 PRO A N 1
ATOM 856 C CA . PRO A 1 105 ? 1.207 -0.425 -27.310 1.00 83.94 105 PRO A CA 1
ATOM 857 C C . PRO A 1 105 ? 0.717 -0.428 -25.845 1.00 83.94 105 PRO A C 1
ATOM 859 O O . PRO A 1 105 ? -0.340 -0.993 -25.532 1.00 83.94 105 PRO A O 1
ATOM 862 N N . LEU A 1 106 ? 1.455 0.262 -24.967 1.00 84.69 106 LEU A N 1
ATOM 863 C CA . LEU A 1 106 ? 1.029 0.609 -23.605 1.00 84.69 106 LEU A CA 1
ATOM 864 C C . LEU A 1 106 ? 0.581 2.069 -23.550 1.00 84.69 106 LEU A C 1
ATOM 866 O O . LEU A 1 106 ? 1.221 2.945 -24.125 1.00 84.69 106 LEU A O 1
ATOM 870 N N . VAL A 1 107 ? -0.513 2.328 -22.837 1.00 83.69 107 VAL A N 1
ATOM 871 C CA . VAL A 1 107 ? -0.955 3.683 -22.495 1.00 83.69 107 VAL A CA 1
ATOM 872 C C . VAL A 1 107 ? -0.380 4.048 -21.132 1.00 83.69 107 VAL A C 1
ATOM 874 O O . VAL A 1 107 ? -0.514 3.280 -20.177 1.00 83.69 107 VAL A O 1
ATOM 877 N N . GLN A 1 108 ? 0.240 5.222 -21.051 1.00 78.00 108 GLN A N 1
ATOM 878 C CA . GLN A 1 108 ? 0.865 5.725 -19.837 1.00 78.00 108 GLN A CA 1
ATOM 879 C C . GLN A 1 108 ? -0.132 6.520 -18.990 1.00 78.00 108 GLN A C 1
ATOM 881 O O . GLN A 1 108 ? -0.722 7.494 -19.453 1.00 78.00 108 GLN A O 1
ATOM 886 N N . GLY A 1 109 ? -0.322 6.090 -17.746 1.00 64.75 109 GLY A N 1
ATOM 887 C CA . GLY A 1 109 ? -0.941 6.872 -16.680 1.00 64.75 109 GLY A CA 1
ATOM 888 C C . GLY A 1 109 ? 0.113 7.379 -15.687 1.00 64.75 109 GLY A C 1
ATOM 889 O O . GLY A 1 109 ? 1.280 7.006 -15.800 1.00 64.75 109 GLY A O 1
ATOM 890 N N . PRO A 1 110 ? -0.283 8.185 -14.682 1.00 49.44 110 PRO A N 1
ATOM 891 C CA . PRO A 1 110 ? 0.650 8.782 -13.721 1.00 49.44 110 PRO A CA 1
ATOM 892 C C . PRO A 1 110 ? 1.562 7.771 -13.007 1.00 49.44 110 PRO A C 1
ATOM 894 O O . PRO A 1 110 ? 2.724 8.072 -12.770 1.00 49.44 110 PRO A O 1
ATOM 897 N N . PHE A 1 111 ? 1.058 6.565 -12.713 1.00 54.28 111 PHE A N 1
ATOM 898 C CA . PHE A 1 111 ? 1.792 5.526 -11.969 1.00 54.28 111 PHE A CA 1
ATOM 899 C C . PHE A 1 111 ? 1.593 4.105 -12.524 1.00 54.28 111 PHE A C 1
ATOM 901 O O . 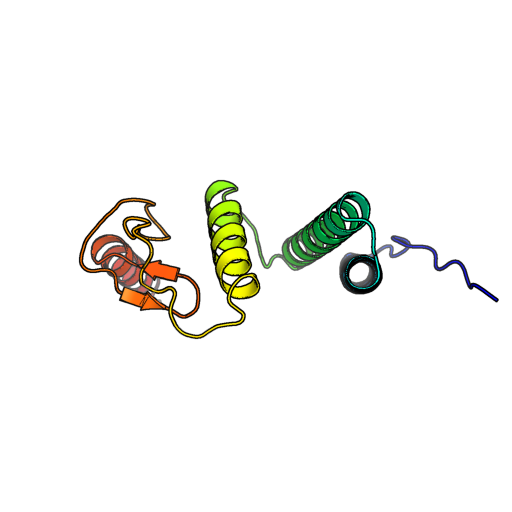PHE A 1 111 ? 1.907 3.120 -11.857 1.00 54.28 111 PHE A O 1
ATOM 908 N N . ALA A 1 112 ? 1.017 3.974 -13.721 1.00 71.50 112 ALA A N 1
ATOM 909 C CA . ALA A 1 112 ? 0.680 2.678 -14.301 1.00 71.50 112 ALA A CA 1
ATOM 910 C C . ALA A 1 112 ? 0.764 2.704 -15.827 1.00 71.50 112 ALA A C 1
ATOM 912 O O . ALA A 1 112 ? 0.428 3.700 -16.466 1.00 71.50 112 ALA A O 1
ATOM 913 N N . LEU A 1 113 ? 1.145 1.569 -16.408 1.00 81.19 113 LEU A N 1
ATOM 914 C CA . LEU A 1 113 ? 1.092 1.317 -17.843 1.00 81.19 113 LEU A CA 1
ATOM 915 C C . LEU A 1 113 ? -0.033 0.321 -18.125 1.00 81.19 113 LEU A C 1
ATOM 917 O O . LEU A 1 113 ? -0.055 -0.784 -17.579 1.00 81.19 113 LEU A O 1
ATOM 921 N N . ILE A 1 114 ? -0.984 0.673 -18.986 1.00 86.31 114 ILE A N 1
ATOM 922 C CA . ILE A 1 114 ? -2.121 -0.197 -19.309 1.00 86.31 114 ILE A CA 1
ATOM 923 C C . ILE A 1 114 ? -2.062 -0.662 -20.764 1.00 86.31 114 ILE A C 1
ATOM 925 O O . ILE A 1 114 ? -1.951 0.137 -21.689 1.00 86.31 114 ILE A O 1
ATOM 929 N N . CYS A 1 115 ? -2.140 -1.977 -20.982 1.00 92.12 115 CYS A N 1
ATOM 930 C CA . CYS A 1 115 ? -2.274 -2.525 -22.328 1.00 92.12 115 CYS A CA 1
ATOM 931 C C . CYS A 1 115 ? -3.714 -2.396 -22.832 1.00 92.12 115 CYS A C 1
ATOM 933 O O . CYS A 1 115 ? -4.672 -2.316 -22.056 1.00 92.12 115 CYS A O 1
ATOM 935 N N . ARG A 1 116 ? -3.872 -2.468 -24.156 1.00 92.62 116 ARG A N 1
ATOM 936 C CA . ARG A 1 116 ? -5.175 -2.413 -24.830 1.00 92.62 116 ARG A CA 1
ATOM 937 C C . ARG A 1 116 ? -6.196 -3.407 -24.265 1.00 92.62 116 ARG A C 1
ATOM 939 O O . ARG A 1 116 ? -7.364 -3.051 -24.131 1.00 92.62 116 ARG A O 1
ATOM 946 N N . ASP A 1 117 ? -5.779 -4.628 -23.938 1.00 92.94 117 ASP A N 1
ATOM 947 C CA . ASP A 1 117 ? -6.696 -5.676 -23.471 1.00 92.94 117 ASP A CA 1
ATOM 948 C C . ASP A 1 117 ? -7.245 -5.368 -22.077 1.00 92.94 117 ASP A C 1
ATOM 950 O O . ASP A 1 117 ? -8.455 -5.425 -21.866 1.00 92.94 117 ASP A O 1
ATOM 954 N N . CYS A 1 118 ? -6.373 -4.966 -21.149 1.00 89.94 118 CYS A N 1
ATOM 955 C CA . CYS A 1 118 ? -6.777 -4.551 -19.806 1.00 89.94 118 CYS A CA 1
ATOM 956 C C . CYS A 1 118 ? -7.661 -3.298 -19.848 1.00 89.94 118 CYS A C 1
ATOM 958 O O . CYS A 1 118 ? -8.650 -3.228 -19.121 1.00 89.94 118 CYS A O 1
ATOM 960 N N . LEU A 1 119 ? -7.376 -2.348 -20.748 1.00 90.50 119 LEU A N 1
ATOM 961 C CA . LEU A 1 119 ? -8.221 -1.168 -20.950 1.00 90.50 119 LEU A CA 1
ATOM 962 C C . LEU A 1 119 ? -9.616 -1.546 -21.472 1.00 90.50 119 LEU A C 1
ATOM 964 O O . LEU A 1 119 ? -10.627 -1.090 -20.940 1.00 90.50 119 LEU A O 1
ATOM 968 N N . ARG A 1 120 ? -9.694 -2.415 -22.490 1.00 92.19 120 ARG A N 1
ATOM 969 C CA . ARG A 1 120 ? -10.968 -2.919 -23.035 1.00 92.19 120 ARG A CA 1
ATOM 970 C C . ARG A 1 120 ? -11.773 -3.678 -21.990 1.00 92.19 120 ARG A C 1
ATOM 972 O O . ARG A 1 120 ? -12.987 -3.497 -21.914 1.00 92.19 120 ARG A O 1
ATOM 979 N N . PHE A 1 121 ? -11.105 -4.504 -21.191 1.00 89.56 121 PHE A N 1
ATOM 980 C CA . PHE A 1 121 ? -11.726 -5.197 -20.073 1.00 89.56 121 PHE A CA 1
ATOM 981 C C . PHE A 1 121 ? -12.312 -4.202 -19.067 1.00 89.56 121 PHE A C 1
ATOM 983 O O . PHE A 1 121 ? -13.493 -4.308 -18.747 1.00 89.56 121 PHE A O 1
ATOM 990 N N . GLY A 1 122 ? -11.546 -3.185 -18.658 1.00 84.38 122 GLY A N 1
ATOM 991 C CA . GLY A 1 122 ? -12.028 -2.120 -17.776 1.00 84.38 122 GLY A CA 1
ATOM 992 C C . GLY A 1 122 ? -13.272 -1.418 -18.327 1.00 84.38 122 GLY A C 1
ATOM 993 O O . GLY A 1 122 ? -14.272 -1.296 -17.625 1.00 84.38 122 GLY A O 1
ATOM 994 N N . ILE A 1 123 ? -13.269 -1.047 -19.613 1.00 88.50 123 ILE A N 1
ATOM 995 C CA . ILE A 1 123 ? -14.436 -0.453 -20.291 1.00 88.50 123 ILE A CA 1
ATOM 996 C C . ILE A 1 123 ? -15.642 -1.399 -20.269 1.00 88.50 123 ILE A C 1
ATOM 998 O O . ILE A 1 123 ? -16.761 -0.960 -20.006 1.00 88.50 123 ILE A O 1
ATOM 1002 N N . LYS A 1 124 ? -15.439 -2.695 -20.535 1.00 89.94 124 LYS A N 1
ATOM 1003 C CA . LYS A 1 124 ? -16.512 -3.698 -20.495 1.00 89.94 124 LYS A CA 1
ATOM 1004 C C . LYS A 1 124 ? -17.103 -3.823 -19.089 1.00 89.94 124 LYS A C 1
ATOM 1006 O O . LYS A 1 124 ? -18.323 -3.820 -18.962 1.00 89.94 124 LYS A O 1
ATOM 1011 N N . VAL A 1 125 ? -16.259 -3.890 -18.058 1.00 78.38 125 VAL A N 1
ATOM 1012 C CA . VAL A 1 125 ? -16.693 -3.962 -16.656 1.00 78.38 125 VAL A CA 1
ATOM 1013 C C . VAL A 1 125 ? -17.480 -2.712 -16.266 1.00 78.38 125 VAL A C 1
ATOM 1015 O O . VAL A 1 125 ? -18.567 -2.846 -15.711 1.00 78.38 125 VAL A O 1
ATOM 1018 N N . MET A 1 126 ? -16.998 -1.515 -16.619 1.00 75.00 126 MET A N 1
ATOM 1019 C CA . MET A 1 126 ? -17.718 -0.257 -16.374 1.00 75.00 126 MET A CA 1
ATOM 1020 C C . MET A 1 126 ? -19.102 -0.266 -17.029 1.00 75.00 126 MET A C 1
ATOM 1022 O O . MET A 1 126 ? -20.097 -0.004 -16.366 1.00 75.00 126 MET A O 1
ATOM 1026 N N . ARG A 1 127 ? -19.192 -0.674 -18.299 1.00 87.25 127 ARG A N 1
ATOM 1027 C CA . ARG A 1 127 ? -20.475 -0.782 -19.015 1.00 87.25 127 ARG A CA 1
ATOM 1028 C C . ARG A 1 127 ? -21.426 -1.808 -18.403 1.00 87.25 127 ARG A C 1
ATOM 1030 O O . ARG A 1 127 ? -22.627 -1.594 -18.435 1.00 87.25 127 ARG A O 1
ATOM 1037 N N . SER A 1 128 ? -20.904 -2.906 -17.855 1.00 80.50 128 SER A N 1
ATOM 1038 C CA . SER A 1 128 ? -21.717 -3.929 -17.179 1.00 80.50 128 SER A CA 1
ATOM 1039 C C . SER A 1 128 ? -22.154 -3.549 -15.761 1.00 80.50 128 SER A C 1
ATOM 1041 O O . SER A 1 128 ? -23.014 -4.217 -15.201 1.00 80.50 128 SER A O 1
ATOM 1043 N N . ARG A 1 129 ? -21.542 -2.513 -15.171 1.00 66.25 129 ARG A N 1
ATOM 1044 C CA . ARG A 1 129 ? -21.854 -2.002 -13.827 1.00 66.25 129 ARG A CA 1
ATOM 1045 C C . ARG A 1 129 ? -22.692 -0.720 -13.850 1.00 66.25 129 ARG A C 1
ATOM 1047 O O . ARG A 1 129 ? -22.979 -0.184 -12.785 1.00 66.25 129 ARG A O 1
ATOM 1054 N N . ASN A 1 130 ? -23.101 -0.256 -15.029 1.00 48.41 130 ASN A N 1
ATOM 1055 C CA . ASN A 1 130 ? -24.111 0.787 -15.145 1.00 48.41 130 ASN A CA 1
ATOM 1056 C C . ASN A 1 130 ? -25.490 0.199 -14.810 1.00 48.41 130 ASN A C 1
ATOM 1058 O O . ASN A 1 130 ? -26.043 -0.579 -15.590 1.00 48.41 130 ASN A O 1
ATOM 1062 N N . VAL A 1 131 ? -25.995 0.586 -13.635 1.00 46.00 131 VAL A N 1
ATOM 1063 C CA . VAL A 1 131 ? -27.397 0.999 -13.460 1.00 46.00 131 VAL A CA 1
ATOM 1064 C C . VAL A 1 131 ? -27.690 2.140 -14.432 1.00 46.00 131 VAL A C 1
ATOM 1066 O O . VAL A 1 131 ? -26.779 2.981 -14.618 1.00 46.00 131 VAL A O 1
#

Radius of gyration: 19.27 Å; Cα contacts (8 Å, |Δi|>4): 105; chains: 1; bounding box: 49×25×56 Å

Secondary structure (DSSP, 8-state):
----PPPS--SSHHHHHHHHHHHHHHHHHHHHH-SSHHHHHHHHHHHHHHHHHHHHHTTS-S---HHHHHHHHHHHHHHHH--SS--TTS----B-TTT--B-SSEEE-SS-EEEHHHHHHHHHHHHHT--

Nearest PDB structures (foldseek):
  7kvb-assembly1_A  TM=9.469E-01  e=4.996E+00  Murray Valley encephalitis virus
  5wd8-assembly2_B  TM=5.843E-01  e=1.789E+00  Legionella pneumophila subsp. pneumophila ATCC 43290

Organism: NCBI:txid311460